Protein AF-A0A6I3U5Y6-F1 (afdb_monomer_lite)

Secondary structure (DSSP, 8-state):
-HHHHHHH--TT-GGG--HHHHHIIIIISTTEEEEEEEETTEEEEEEEEEE-TTSSEEEEEEEEE-GGGTTSSHHHHHHHHHHHH-TT--EEE-

Organism: Streptococcus pneumoniae (NCBI:txid1313)

Sequence (94 aa):
FKAVYEKYQDEYDPYLEDRERIKWKLVERPNSYYYFLKEKGENIGFLRVQTNEELTEAWLGTAAILPQYQGKGYGSEGLELLEKEFPTIKQWDL

Radius of gyration: 15.9 Å; chains: 1; bounding box: 44×22×36 Å

pLDDT: mean 93.45, std 2.95, range [83.12, 97.19]

Structure (mmCIF, N/CA/C/O backbone):
data_AF-A0A6I3U5Y6-F1
#
_entry.id   AF-A0A6I3U5Y6-F1
#
loop_
_atom_site.group_PDB
_atom_site.id
_atom_site.type_symbol
_atom_site.label_atom_id
_atom_site.label_alt_id
_atom_site.label_comp_id
_atom_site.label_asym_id
_atom_site.label_entity_id
_atom_site.label_seq_id
_atom_site.pdbx_PDB_ins_code
_atom_site.Cartn_x
_atom_site.Cartn_y
_atom_site.Cartn_z
_atom_site.occupancy
_atom_site.B_iso_or_equiv
_atom_site.auth_seq_id
_atom_site.auth_comp_id
_atom_site.auth_asym_id
_atom_site.auth_atom_id
_atom_site.pdbx_PDB_model_num
ATOM 1 N N . PHE A 1 1 ? -18.310 4.981 -3.975 1.00 85.81 1 PHE A N 1
ATOM 2 C CA . PHE A 1 1 ? -18.394 4.817 -5.438 1.00 85.81 1 PHE A CA 1
ATOM 3 C C . PHE A 1 1 ? -19.834 4.808 -5.928 1.00 85.81 1 PHE A C 1
ATOM 5 O O . PHE A 1 1 ? -20.183 5.755 -6.605 1.00 85.81 1 PHE A O 1
ATOM 12 N N . LYS A 1 2 ? -20.716 3.896 -5.484 1.00 89.00 2 LYS A N 1
ATOM 13 C CA . LYS A 1 2 ? -22.132 3.869 -5.923 1.00 89.00 2 LYS A CA 1
ATOM 14 C C . LYS A 1 2 ? -22.851 5.231 -5.926 1.00 89.00 2 LYS A C 1
ATOM 16 O O . LYS A 1 2 ? -23.371 5.633 -6.953 1.00 89.00 2 LYS A O 1
ATOM 21 N N . ALA A 1 3 ? -22.814 5.966 -4.813 1.00 91.12 3 ALA A N 1
ATOM 22 C CA . ALA A 1 3 ? -23.469 7.277 -4.716 1.00 91.12 3 ALA A CA 1
ATOM 23 C C . ALA A 1 3 ? -22.891 8.341 -5.677 1.00 91.12 3 ALA A C 1
ATOM 25 O O . ALA A 1 3 ? -23.586 9.279 -6.052 1.00 91.12 3 ALA A O 1
ATOM 26 N N . VAL A 1 4 ? -21.614 8.214 -6.060 1.00 89.81 4 VAL A N 1
ATOM 27 C CA . VAL A 1 4 ? -20.967 9.093 -7.049 1.00 89.81 4 VAL A CA 1
ATOM 28 C C . VAL A 1 4 ? -21.441 8.701 -8.446 1.00 89.81 4 VAL A C 1
ATOM 30 O O . VAL A 1 4 ? -21.956 9.552 -9.166 1.00 89.81 4 VAL A O 1
ATOM 33 N N . TYR A 1 5 ? -21.391 7.411 -8.775 1.00 92.12 5 TYR A N 1
ATOM 34 C CA . TYR A 1 5 ? -21.902 6.886 -10.037 1.00 92.12 5 TYR A CA 1
ATOM 35 C C . TYR A 1 5 ? -23.378 7.236 -10.270 1.00 92.12 5 TYR A C 1
ATOM 37 O O . TYR A 1 5 ? -23.738 7.694 -11.345 1.00 92.12 5 TYR A O 1
ATOM 45 N N . GLU A 1 6 ? -24.240 7.105 -9.260 1.00 93.75 6 GLU A N 1
ATOM 46 C CA . GLU A 1 6 ? -25.664 7.462 -9.374 1.00 93.75 6 GLU A CA 1
ATOM 47 C C . GLU A 1 6 ? -25.885 8.944 -9.713 1.00 93.75 6 GLU A C 1
ATOM 49 O O . GLU A 1 6 ? -26.890 9.287 -10.332 1.00 93.75 6 GLU A O 1
ATOM 54 N N . LYS A 1 7 ? -24.948 9.822 -9.335 1.00 95.19 7 LYS A N 1
ATOM 55 C CA . LYS A 1 7 ? -25.014 11.259 -9.616 1.00 95.19 7 LYS A CA 1
ATOM 56 C C . LYS A 1 7 ? -24.454 11.626 -10.991 1.00 95.19 7 LYS A C 1
ATOM 58 O O . LYS A 1 7 ? -24.993 12.529 -11.624 1.00 95.19 7 LYS A O 1
ATOM 63 N N . TYR A 1 8 ? -23.360 10.990 -11.410 1.00 94.81 8 TYR A N 1
ATOM 64 C CA . TYR A 1 8 ? -22.595 11.407 -12.594 1.00 94.81 8 TYR A CA 1
ATOM 65 C C . TYR A 1 8 ? -22.713 10.452 -13.787 1.00 94.81 8 TYR A C 1
ATOM 67 O O . TYR A 1 8 ? -22.526 10.895 -14.913 1.00 94.81 8 TYR A O 1
ATOM 75 N N . GLN A 1 9 ? -23.051 9.182 -13.550 1.00 89.50 9 GLN A N 1
ATOM 76 C CA . GLN A 1 9 ? -23.190 8.121 -14.558 1.00 89.50 9 GLN A CA 1
ATOM 77 C C . GLN A 1 9 ? -21.985 8.016 -15.508 1.00 89.50 9 GLN A C 1
ATOM 79 O O . GLN A 1 9 ? -22.137 7.750 -16.697 1.00 89.50 9 GLN A O 1
ATOM 84 N N . ASP A 1 10 ? -20.783 8.242 -14.974 1.00 92.38 10 ASP A N 1
ATOM 85 C CA . ASP A 1 10 ? -19.537 8.189 -15.734 1.00 92.38 10 ASP A CA 1
ATOM 86 C C . ASP A 1 10 ? -19.179 6.732 -16.079 1.00 92.38 10 ASP A C 1
ATOM 88 O O . ASP A 1 10 ? -19.192 5.857 -15.208 1.00 92.38 10 ASP A O 1
ATOM 92 N N . GLU A 1 11 ? -18.864 6.465 -17.349 1.00 87.12 11 GLU A N 1
ATOM 93 C CA . GLU A 1 11 ? -18.492 5.131 -17.844 1.00 87.12 11 GLU A CA 1
ATOM 94 C C . GLU A 1 11 ? -17.175 4.622 -17.226 1.00 87.12 11 GLU A C 1
ATOM 96 O O . GLU A 1 11 ? -16.964 3.417 -17.097 1.00 87.12 11 GLU A O 1
ATOM 101 N N . TYR A 1 12 ? -16.305 5.531 -16.782 1.00 84.69 12 TYR A N 1
ATOM 102 C CA . TYR A 1 12 ? -15.038 5.234 -16.122 1.00 84.69 12 TYR A CA 1
ATOM 103 C C . TYR A 1 12 ? -15.136 5.264 -14.587 1.00 84.69 12 TYR A C 1
ATOM 105 O O . TYR A 1 12 ? -14.100 5.218 -13.912 1.00 84.69 12 TYR A O 1
ATOM 113 N N . ASP A 1 13 ? -16.344 5.334 -14.008 1.00 89.12 13 ASP A N 1
ATOM 114 C CA . ASP A 1 13 ? -16.513 5.332 -12.552 1.00 89.12 13 ASP A CA 1
ATOM 115 C C . ASP A 1 13 ? -15.978 4.019 -11.940 1.00 89.12 13 ASP A C 1
ATOM 117 O O . ASP A 1 13 ? -16.344 2.928 -12.393 1.00 89.12 13 ASP A O 1
ATOM 121 N N . PRO A 1 14 ? -15.173 4.079 -10.859 1.00 87.56 14 PRO A N 1
ATOM 122 C CA . PRO A 1 14 ? -14.692 2.891 -10.154 1.00 87.56 14 PRO A CA 1
ATOM 123 C C . PRO A 1 14 ? -15.796 1.927 -9.694 1.00 87.56 14 PRO A C 1
ATOM 125 O O . PRO A 1 14 ? -15.519 0.762 -9.424 1.00 87.56 14 PRO A O 1
ATOM 128 N N . TYR A 1 15 ? -17.042 2.394 -9.574 1.00 89.19 15 TYR A N 1
ATOM 129 C CA . TYR A 1 15 ? -18.206 1.564 -9.277 1.00 89.19 15 TYR A CA 1
ATOM 130 C C . TYR A 1 15 ? -18.479 0.496 -10.342 1.00 89.19 15 TYR A C 1
ATOM 132 O O . TYR A 1 15 ? -18.982 -0.573 -9.998 1.00 89.19 15 TYR A O 1
ATOM 140 N N . LEU A 1 16 ? -18.159 0.781 -11.605 1.00 91.50 16 LEU A N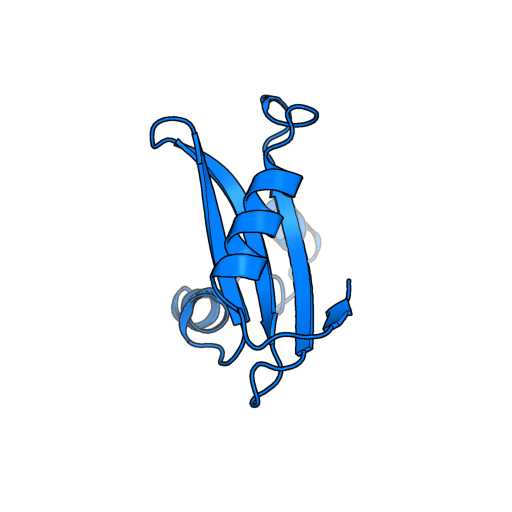 1
ATOM 141 C CA . LEU A 1 16 ? -18.346 -0.138 -12.726 1.00 91.50 16 LEU A CA 1
ATOM 142 C C . LEU A 1 16 ? -17.158 -1.086 -12.928 1.00 91.50 16 LEU A C 1
ATOM 144 O O . LEU A 1 16 ? -17.234 -1.969 -13.780 1.00 91.50 16 LEU A O 1
ATOM 148 N N . GLU A 1 17 ? -16.065 -0.929 -12.173 1.00 91.88 17 GLU A N 1
ATOM 149 C CA . GLU A 1 17 ? -14.899 -1.792 -12.347 1.00 91.88 17 GLU A CA 1
ATOM 150 C C . GLU A 1 17 ? -15.219 -3.244 -11.998 1.00 91.88 17 GLU A C 1
ATOM 152 O O . GLU A 1 17 ? -15.654 -3.581 -10.894 1.00 91.88 17 GLU A O 1
ATOM 157 N N . ASP A 1 18 ? -14.959 -4.119 -12.963 1.00 91.69 18 ASP A N 1
ATOM 158 C CA . ASP A 1 18 ? -15.117 -5.548 -12.790 1.00 91.69 18 ASP A CA 1
ATOM 159 C C . ASP A 1 18 ? -14.001 -6.149 -11.917 1.00 91.69 18 ASP A C 1
ATOM 161 O O . ASP A 1 18 ? -12.959 -5.549 -11.622 1.00 91.69 18 ASP A O 1
ATOM 165 N N . ARG A 1 19 ? -14.231 -7.393 -11.491 1.00 91.31 19 ARG A N 1
ATOM 166 C CA . ARG A 1 19 ? -13.323 -8.109 -10.590 1.00 91.31 19 ARG A CA 1
ATOM 167 C C . ARG A 1 19 ? -11.963 -8.405 -11.220 1.00 91.31 19 ARG A C 1
ATOM 169 O O . ARG A 1 19 ? -10.982 -8.415 -10.480 1.00 91.31 19 ARG A O 1
ATOM 176 N N . GLU A 1 20 ? -11.892 -8.638 -12.528 1.00 93.06 20 GLU A N 1
ATOM 177 C CA . GLU A 1 20 ? -10.632 -8.925 -13.224 1.00 93.06 20 GLU A CA 1
ATOM 178 C C . GLU A 1 20 ? -9.754 -7.675 -13.242 1.00 93.06 20 GLU A C 1
ATOM 180 O O . GLU A 1 20 ? -8.581 -7.732 -12.881 1.00 93.06 20 GLU A O 1
ATOM 185 N N . ARG A 1 21 ? -10.338 -6.509 -13.532 1.00 91.06 21 ARG A N 1
ATOM 186 C CA . ARG A 1 21 ? -9.636 -5.223 -13.475 1.00 91.06 21 ARG A CA 1
ATOM 187 C C . ARG A 1 21 ? -9.131 -4.900 -12.069 1.00 91.06 21 ARG A C 1
ATOM 189 O O . ARG A 1 21 ? -7.998 -4.439 -11.912 1.00 91.06 21 ARG A O 1
ATOM 196 N N . ILE A 1 22 ? -9.938 -5.167 -11.040 1.00 90.69 22 ILE A N 1
ATOM 197 C CA . ILE A 1 22 ? -9.523 -5.000 -9.638 1.00 90.69 22 ILE A CA 1
ATOM 198 C C . ILE A 1 22 ? -8.369 -5.951 -9.302 1.00 90.69 22 ILE A C 1
ATOM 200 O O . ILE A 1 22 ? -7.367 -5.523 -8.727 1.00 90.69 22 ILE A O 1
ATOM 204 N N . LYS A 1 23 ? -8.476 -7.229 -9.681 1.00 91.31 23 LYS A N 1
ATOM 205 C CA . LYS A 1 23 ? -7.427 -8.229 -9.455 1.00 91.31 23 LYS A CA 1
ATOM 206 C C . LYS A 1 23 ? -6.129 -7.835 -10.153 1.00 91.31 23 LYS A C 1
ATOM 208 O O . LYS A 1 23 ? -5.075 -7.883 -9.524 1.00 91.31 23 LYS A O 1
ATOM 213 N N . TRP A 1 24 ? -6.207 -7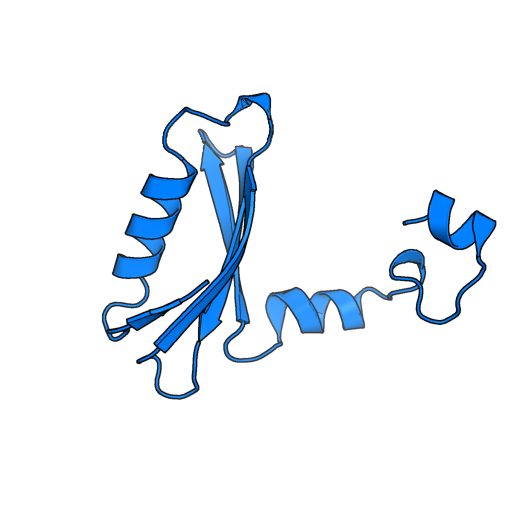.368 -11.395 1.00 92.88 24 TRP A N 1
ATOM 214 C CA . TRP A 1 24 ? -5.040 -6.890 -12.119 1.00 92.88 24 TRP A CA 1
ATOM 215 C C . TRP A 1 24 ? -4.345 -5.757 -11.358 1.00 92.88 24 TRP A C 1
ATOM 217 O O . TRP A 1 24 ? -3.151 -5.834 -11.094 1.00 92.88 24 TRP A O 1
ATOM 227 N N . LYS A 1 25 ? -5.094 -4.744 -10.901 1.00 88.88 25 LYS A N 1
ATOM 228 C CA . LYS A 1 25 ? -4.525 -3.606 -10.157 1.00 88.88 25 LYS A CA 1
ATOM 229 C C . LYS A 1 25 ? -3.873 -3.998 -8.833 1.00 88.88 25 LYS A C 1
ATOM 231 O O . LYS A 1 25 ? -2.869 -3.390 -8.468 1.00 88.88 25 LYS A O 1
ATOM 236 N N . LEU A 1 26 ? -4.485 -4.927 -8.099 1.00 88.44 26 LEU A N 1
ATOM 237 C CA . LEU 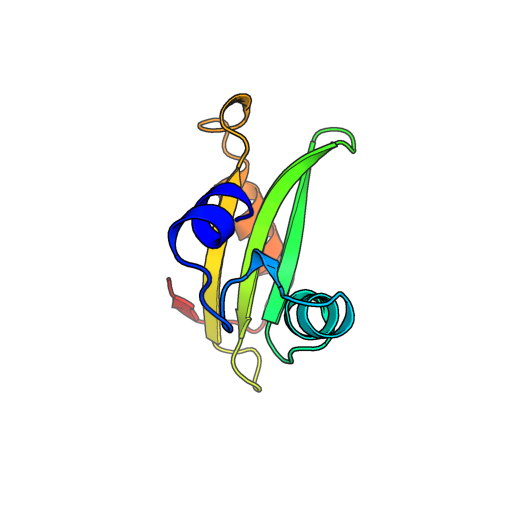A 1 26 ? -4.089 -5.260 -6.729 1.00 88.44 26 LEU A CA 1
ATOM 238 C C . LEU A 1 26 ? -3.077 -6.406 -6.638 1.00 88.44 26 LEU A C 1
ATOM 240 O O . LEU A 1 26 ? -2.381 -6.499 -5.632 1.00 88.44 26 LEU A O 1
ATOM 244 N N . VAL A 1 27 ? -3.032 -7.289 -7.639 1.00 87.06 27 VAL A N 1
ATOM 245 C CA . VAL A 1 27 ? -2.295 -8.561 -7.559 1.00 87.06 27 VAL A CA 1
ATOM 246 C C . VAL A 1 27 ? -1.348 -8.762 -8.736 1.00 87.06 27 VAL A C 1
ATOM 248 O O . VAL A 1 27 ? -0.225 -9.208 -8.535 1.00 87.06 27 VAL A O 1
ATOM 251 N N . GLU A 1 28 ? -1.788 -8.476 -9.962 1.00 91.25 28 GLU A N 1
ATOM 252 C CA . GLU A 1 28 ? -1.026 -8.849 -11.167 1.00 91.25 28 GLU A CA 1
ATOM 253 C C . GLU A 1 28 ? -0.158 -7.711 -11.703 1.00 91.25 28 GLU A C 1
ATOM 255 O O . GLU A 1 28 ? 0.761 -7.948 -12.487 1.00 91.25 28 GLU A O 1
ATOM 260 N N . ARG A 1 29 ? -0.441 -6.469 -11.297 1.00 92.56 29 ARG A N 1
ATOM 261 C CA . ARG A 1 29 ? 0.324 -5.302 -11.715 1.00 92.56 29 ARG A CA 1
ATOM 262 C C . ARG A 1 29 ? 1.765 -5.454 -11.211 1.00 92.56 29 ARG A C 1
ATOM 264 O O . ARG A 1 29 ? 1.975 -5.469 -9.996 1.00 92.56 29 ARG A O 1
ATOM 271 N N . PRO A 1 30 ? 2.758 -5.523 -12.114 1.00 93.56 30 PRO A N 1
ATOM 272 C CA . PRO A 1 30 ? 4.145 -5.695 -11.715 1.00 93.56 30 PRO A CA 1
ATOM 273 C C . PRO A 1 30 ? 4.607 -4.508 -10.874 1.00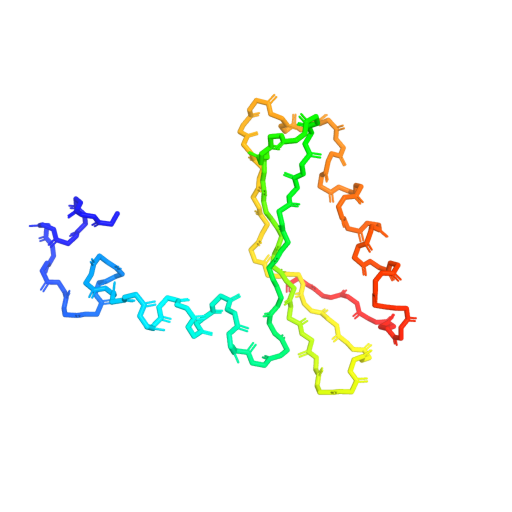 93.56 30 PRO A C 1
ATOM 275 O O . PRO A 1 30 ? 4.127 -3.383 -11.054 1.00 93.56 30 PRO A O 1
ATOM 278 N N . ASN A 1 31 ? 5.542 -4.776 -9.963 1.00 94.62 31 ASN A N 1
ATOM 279 C CA . ASN A 1 31 ? 6.189 -3.766 -9.127 1.00 94.62 31 ASN A CA 1
ATOM 280 C C . ASN A 1 31 ? 5.195 -2.907 -8.323 1.00 94.62 31 ASN A C 1
ATOM 282 O O . ASN A 1 31 ? 5.462 -1.745 -8.030 1.00 94.62 31 ASN A O 1
ATOM 286 N N . SER A 1 32 ? 4.010 -3.443 -8.014 1.00 94.69 32 SER A N 1
ATOM 287 C CA . SER A 1 32 ? 2.963 -2.775 -7.242 1.00 94.69 32 SER A CA 1
ATOM 288 C C . SER A 1 32 ? 2.424 -3.748 -6.203 1.00 94.69 32 SER A C 1
ATOM 290 O O . SER A 1 32 ? 1.652 -4.648 -6.516 1.00 94.69 32 SER A O 1
ATOM 292 N N . TYR A 1 33 ? 2.799 -3.530 -4.952 1.00 94.19 33 TYR A N 1
ATOM 293 C CA . TYR A 1 33 ? 2.550 -4.434 -3.840 1.00 94.19 33 TYR A CA 1
ATOM 294 C C . TYR A 1 33 ? 1.543 -3.825 -2.870 1.00 94.19 33 TYR A C 1
ATOM 296 O O . TYR A 1 33 ? 1.579 -2.625 -2.592 1.00 94.19 33 TYR A O 1
ATOM 304 N N . TYR A 1 34 ? 0.655 -4.661 -2.337 1.00 94.88 34 TYR A N 1
ATOM 305 C CA . TYR A 1 34 ? -0.333 -4.277 -1.333 1.00 94.88 34 TYR A CA 1
ATOM 306 C C . TYR A 1 34 ? -0.176 -5.153 -0.095 1.00 94.88 34 TYR A C 1
ATOM 308 O O . TYR A 1 34 ? -0.262 -6.377 -0.177 1.00 94.88 34 TYR A O 1
ATOM 316 N N . TYR A 1 35 ? -0.004 -4.516 1.058 1.00 94.75 35 TYR A N 1
ATOM 317 C CA . TYR A 1 35 ? 0.158 -5.180 2.345 1.00 94.75 35 TYR A CA 1
ATOM 318 C C . TYR A 1 35 ? -0.953 -4.757 3.293 1.00 94.75 35 TYR A C 1
ATOM 320 O O . TYR A 1 35 ? -1.233 -3.569 3.431 1.00 94.75 35 TYR A O 1
ATOM 328 N N . PHE A 1 36 ? -1.571 -5.721 3.975 1.00 95.75 36 PHE A N 1
ATOM 329 C CA . PHE A 1 36 ? -2.478 -5.426 5.081 1.00 95.75 36 PHE A CA 1
ATOM 330 C C . PHE A 1 36 ? -1.694 -5.276 6.379 1.00 95.75 36 PHE A C 1
ATOM 332 O O . PHE A 1 36 ? -0.896 -6.145 6.730 1.00 95.75 36 PHE A O 1
ATOM 339 N N . LEU A 1 37 ? -1.994 -4.217 7.124 1.00 95.88 37 LEU A N 1
ATOM 340 C CA . LEU A 1 37 ? -1.574 -4.089 8.513 1.00 95.88 37 LEU A CA 1
ATOM 341 C C . LEU A 1 37 ? -2.538 -4.899 9.373 1.00 95.88 37 LEU A C 1
ATOM 343 O O . LEU A 1 37 ? -3.757 -4.727 9.255 1.00 95.88 37 LEU A O 1
ATOM 347 N N . LYS A 1 38 ? -1.998 -5.785 10.214 1.00 95.81 38 LYS A N 1
ATOM 348 C CA . LYS A 1 38 ? -2.793 -6.678 11.057 1.00 95.81 38 LYS A CA 1
ATOM 349 C C . LYS A 1 38 ? -2.457 -6.520 12.530 1.00 95.81 38 LYS A C 1
ATOM 351 O O . LYS A 1 38 ? -1.304 -6.666 12.911 1.00 95.81 38 LYS A O 1
ATOM 356 N N . GLU A 1 39 ? -3.482 -6.338 13.353 1.00 93.81 39 GLU A N 1
ATOM 357 C CA . GLU A 1 39 ? -3.395 -6.406 14.815 1.00 93.81 39 GLU A CA 1
ATOM 358 C C . GLU A 1 39 ? -4.248 -7.590 15.271 1.00 93.81 39 GLU A C 1
ATOM 360 O O . GLU A 1 39 ? -5.435 -7.654 14.959 1.00 93.81 39 GLU A O 1
ATOM 365 N N . LYS A 1 40 ? -3.650 -8.567 15.965 1.00 92.75 40 LYS A N 1
ATOM 366 C CA . LYS A 1 40 ? -4.351 -9.778 16.459 1.00 92.75 40 LYS A CA 1
ATOM 367 C C . LYS A 1 40 ? -5.178 -10.515 15.389 1.00 92.75 40 LYS A C 1
ATOM 369 O O . LYS A 1 40 ? -6.197 -11.128 15.688 1.00 92.75 40 LYS A O 1
ATOM 374 N N . GLY A 1 41 ? -4.715 -10.479 14.138 1.00 93.00 41 GLY A N 1
ATOM 375 C CA . GLY A 1 41 ? -5.368 -11.122 12.994 1.00 93.00 41 GLY A CA 1
ATOM 376 C C . GLY A 1 41 ? -6.419 -10.266 12.281 1.00 93.00 41 GLY A C 1
ATOM 377 O O . GLY A 1 41 ? -6.862 -10.653 11.201 1.00 93.00 41 GLY A O 1
ATOM 378 N N . GLU A 1 42 ? -6.773 -9.097 12.816 1.00 95.38 42 GLU A N 1
ATOM 379 C CA . GLU A 1 42 ? -7.708 -8.161 12.190 1.00 95.38 42 GLU A CA 1
ATOM 380 C C . GLU A 1 42 ? -6.980 -7.207 11.243 1.00 95.38 42 GLU A C 1
ATOM 382 O O . GLU A 1 42 ? -5.936 -6.662 11.594 1.00 95.38 42 GLU A O 1
ATOM 387 N N . ASN A 1 43 ? -7.541 -6.962 10.056 1.00 96.56 43 ASN A N 1
ATOM 388 C CA . ASN A 1 43 ? -7.012 -5.960 9.131 1.00 96.56 43 ASN A CA 1
ATOM 389 C C . ASN A 1 43 ? -7.349 -4.555 9.647 1.00 96.56 43 ASN A C 1
ATOM 391 O O . ASN A 1 43 ? -8.508 -4.141 9.621 1.00 96.56 43 ASN A O 1
ATOM 395 N N . ILE A 1 44 ? -6.330 -3.811 10.069 1.00 97.19 44 ILE A N 1
ATOM 396 C CA . ILE A 1 44 ? -6.475 -2.459 10.628 1.00 97.19 44 ILE A CA 1
ATOM 397 C C . ILE A 1 44 ? -6.111 -1.354 9.634 1.00 97.19 44 ILE A C 1
ATOM 399 O O . ILE A 1 44 ? -6.322 -0.172 9.902 1.00 97.19 44 ILE A O 1
ATOM 403 N N . GLY A 1 45 ? -5.555 -1.726 8.486 1.00 96.62 45 GLY A N 1
ATOM 404 C CA . GLY A 1 45 ? -5.098 -0.798 7.468 1.00 96.62 45 GLY A CA 1
ATOM 405 C C . GLY A 1 45 ? -4.422 -1.513 6.311 1.00 96.62 45 GLY A C 1
ATOM 406 O O . GLY A 1 45 ? -4.360 -2.744 6.272 1.00 96.62 45 GLY A O 1
ATOM 407 N N . PHE A 1 46 ? -3.901 -0.735 5.373 1.00 96.50 46 PHE A N 1
ATOM 408 C CA . PHE A 1 46 ? -3.081 -1.243 4.287 1.00 96.50 46 PHE A CA 1
ATOM 409 C C . PHE A 1 46 ? -2.013 -0.233 3.872 1.00 96.50 46 PHE A C 1
ATOM 411 O O . PHE A 1 46 ? -2.176 0.975 4.059 1.00 96.50 46 PHE A O 1
ATOM 418 N N . LEU A 1 47 ? -0.948 -0.749 3.268 1.00 95.81 47 LEU A N 1
ATOM 419 C CA . LEU A 1 47 ? 0.113 0.007 2.620 1.00 95.81 47 LEU A CA 1
ATOM 420 C C . LEU A 1 47 ? 0.226 -0.455 1.169 1.00 95.81 47 LEU A C 1
ATOM 422 O O . LEU A 1 47 ? 0.159 -1.653 0.886 1.0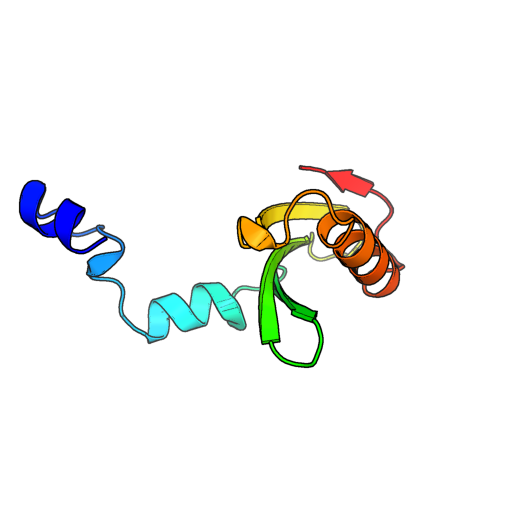0 95.81 47 LEU A O 1
ATOM 426 N N . ARG A 1 48 ? 0.404 0.494 0.254 1.00 95.62 48 ARG A N 1
ATOM 427 C CA . ARG A 1 48 ? 0.742 0.224 -1.141 1.00 95.62 48 ARG A CA 1
ATOM 428 C C . ARG A 1 48 ? 2.171 0.672 -1.400 1.00 95.62 48 ARG A C 1
ATOM 430 O O . ARG A 1 48 ? 2.485 1.831 -1.164 1.00 95.62 48 ARG A O 1
ATOM 437 N N . VAL A 1 49 ? 2.993 -0.206 -1.956 1.00 95.56 49 VAL A N 1
ATOM 438 C CA . VAL A 1 49 ? 4.365 0.109 -2.373 1.00 95.56 49 VAL A CA 1
ATOM 439 C C . VAL A 1 49 ? 4.485 -0.096 -3.869 1.00 95.56 49 VAL A C 1
ATOM 441 O O . VAL A 1 49 ? 3.964 -1.070 -4.408 1.00 95.56 49 VAL A O 1
ATOM 444 N N . GLN A 1 50 ? 5.154 0.824 -4.547 1.00 95.88 50 GLN A N 1
ATOM 445 C CA . GLN A 1 50 ? 5.593 0.638 -5.923 1.00 95.88 50 GLN A CA 1
ATOM 446 C C . GLN A 1 50 ? 7.107 0.595 -5.963 1.00 95.88 50 GLN A C 1
ATOM 448 O O . GLN A 1 50 ? 7.737 1.320 -5.206 1.00 95.88 50 GLN A O 1
ATOM 453 N N . THR A 1 51 ? 7.678 -0.207 -6.850 1.00 96.75 51 THR A N 1
ATOM 454 C CA . THR A 1 51 ? 9.130 -0.279 -7.040 1.00 96.75 51 THR A CA 1
ATOM 455 C C . THR A 1 51 ? 9.494 0.001 -8.491 1.00 96.75 51 THR A C 1
ATOM 457 O O . THR A 1 51 ? 8.648 -0.063 -9.389 1.00 96.75 51 THR A O 1
ATOM 460 N N . ASN A 1 52 ? 10.765 0.297 -8.738 1.00 95.62 52 ASN A N 1
ATOM 461 C CA . ASN A 1 52 ? 11.326 0.130 -10.073 1.00 95.62 52 ASN A CA 1
ATOM 462 C C . ASN A 1 52 ? 11.580 -1.365 -10.363 1.00 95.62 52 ASN A C 1
ATOM 464 O O . ASN A 1 52 ? 11.439 -2.221 -9.485 1.00 95.62 52 ASN A O 1
ATOM 468 N N . GLU A 1 53 ? 11.935 -1.688 -11.608 1.00 95.19 53 GLU A N 1
ATOM 469 C CA . GLU A 1 53 ? 12.226 -3.072 -12.019 1.00 95.19 53 GLU A CA 1
ATOM 470 C C . GLU A 1 53 ? 13.463 -3.651 -11.315 1.00 95.19 53 GLU A C 1
ATOM 472 O O . GLU A 1 53 ? 13.541 -4.855 -11.088 1.00 95.19 53 GLU A O 1
ATOM 477 N N . GLU A 1 54 ? 14.413 -2.795 -10.933 1.00 95.31 54 GLU A N 1
ATOM 478 C CA . GLU A 1 54 ? 15.669 -3.193 -10.290 1.00 95.31 54 GLU A CA 1
ATOM 479 C C . GLU A 1 54 ? 15.544 -3.418 -8.774 1.00 95.31 54 GLU A C 1
ATOM 481 O O . GLU A 1 54 ? 16.499 -3.878 -8.148 1.00 95.31 54 GLU A O 1
ATOM 486 N N . LEU A 1 55 ? 14.388 -3.102 -8.173 1.00 94.69 55 LEU A N 1
ATOM 487 C CA . LEU A 1 55 ? 14.158 -3.130 -6.722 1.00 94.69 55 LEU A CA 1
ATOM 488 C C . LEU A 1 55 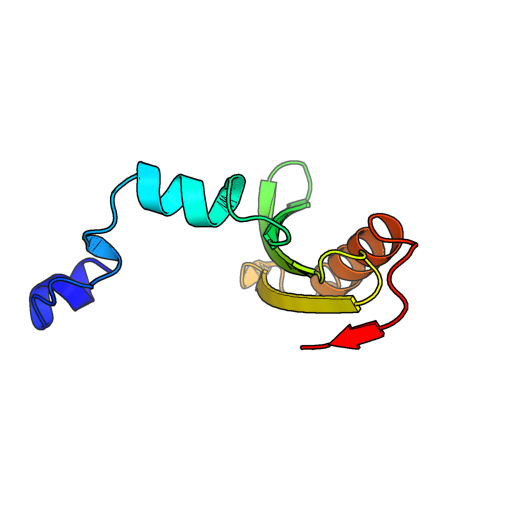? 15.186 -2.300 -5.935 1.00 94.69 55 LEU A C 1
ATOM 490 O O . LEU A 1 55 ? 15.624 -2.687 -4.849 1.00 94.69 55 LEU A O 1
ATOM 494 N N . THR A 1 56 ? 15.586 -1.159 -6.488 1.00 96.50 56 THR A N 1
ATOM 495 C CA . THR A 1 56 ? 16.538 -0.215 -5.879 1.00 96.50 56 THR A CA 1
ATOM 496 C C . THR A 1 56 ? 15.867 1.071 -5.399 1.00 96.50 56 THR A C 1
ATOM 498 O O . THR A 1 56 ? 16.394 1.732 -4.502 1.00 96.50 56 THR A O 1
ATOM 501 N N . GLU A 1 57 ? 14.685 1.377 -5.933 1.00 97.12 57 GLU A N 1
ATOM 502 C CA . GLU A 1 57 ? 13.864 2.542 -5.598 1.00 97.12 57 GLU A CA 1
ATOM 503 C C . GLU A 1 57 ? 12.430 2.093 -5.292 1.00 97.12 57 GLU A C 1
ATOM 505 O O . GLU A 1 57 ? 11.887 1.220 -5.984 1.00 97.12 57 GLU A O 1
ATOM 510 N N . ALA A 1 58 ? 11.810 2.698 -4.275 1.00 96.94 58 ALA A N 1
ATOM 511 C CA . ALA A 1 58 ? 10.389 2.531 -3.985 1.00 96.94 58 ALA A CA 1
ATOM 512 C C . ALA A 1 58 ? 9.659 3.852 -3.764 1.00 96.94 58 ALA A C 1
ATOM 514 O O . ALA A 1 58 ? 10.199 4.809 -3.220 1.00 96.94 58 ALA A O 1
ATOM 515 N N . TRP A 1 59 ? 8.367 3.823 -4.085 1.00 96.56 59 TRP A N 1
ATOM 516 C CA . TRP A 1 59 ? 7.392 4.849 -3.749 1.00 96.56 59 TRP A CA 1
ATOM 517 C C . TRP A 1 59 ? 6.334 4.262 -2.826 1.00 96.56 59 TRP A C 1
ATOM 519 O O . TRP A 1 59 ? 5.649 3.291 -3.181 1.00 96.56 59 TRP A O 1
ATOM 529 N N . LEU A 1 60 ? 6.158 4.873 -1.659 1.00 94.50 60 LEU A N 1
ATOM 530 C CA . LEU A 1 60 ? 5.012 4.595 -0.811 1.00 94.50 60 LEU A CA 1
ATOM 531 C C . LEU A 1 60 ? 3.784 5.246 -1.447 1.00 94.50 60 LEU A C 1
ATOM 533 O O . LEU A 1 60 ? 3.593 6.452 -1.393 1.00 94.50 60 LEU A O 1
ATOM 537 N N . GLY A 1 61 ? 2.935 4.424 -2.056 1.00 90.81 61 GLY A N 1
ATOM 538 C CA . GLY A 1 61 ? 1.657 4.873 -2.581 1.00 90.81 61 GLY A CA 1
ATOM 539 C C . GLY A 1 61 ? 0.646 5.125 -1.462 1.00 90.81 61 GLY A C 1
ATOM 540 O O . GLY A 1 61 ? 0.931 5.656 -0.394 1.00 90.81 61 GLY A O 1
ATOM 541 N N . THR A 1 62 ? -0.599 4.722 -1.695 1.00 91.38 62 THR A N 1
ATOM 542 C CA . THR A 1 62 ? -1.653 4.910 -0.698 1.00 91.38 62 THR A CA 1
ATOM 543 C C . THR A 1 62 ? -1.388 4.087 0.562 1.00 91.38 62 THR A C 1
ATOM 545 O O . THR A 1 62 ? -1.305 2.860 0.508 1.00 91.38 62 THR A O 1
ATOM 548 N N . ALA A 1 63 ? -1.348 4.774 1.699 1.00 93.62 63 ALA A N 1
ATOM 549 C CA . ALA A 1 63 ? -1.371 4.193 3.030 1.00 93.62 63 ALA A CA 1
ATOM 550 C C . ALA A 1 63 ? -2.660 4.617 3.741 1.00 93.62 63 ALA A C 1
ATOM 552 O O . ALA A 1 63 ? -3.056 5.783 3.686 1.00 93.62 63 ALA A O 1
ATOM 553 N N . ALA A 1 64 ? -3.320 3.681 4.414 1.00 95.62 64 ALA A N 1
ATOM 554 C CA . ALA A 1 64 ? -4.500 3.985 5.210 1.00 95.62 64 ALA A CA 1
ATOM 555 C C . ALA A 1 64 ? -4.548 3.114 6.460 1.00 95.62 64 ALA A C 1
ATOM 557 O O . ALA A 1 64 ? -4.321 1.907 6.405 1.00 95.62 64 ALA A O 1
ATOM 558 N N . ILE A 1 65 ? -4.902 3.734 7.581 1.00 96.69 65 ILE A N 1
ATOM 559 C CA . ILE A 1 65 ? -5.135 3.069 8.862 1.00 96.69 65 ILE A CA 1
ATOM 560 C C . ILE A 1 65 ? -6.531 3.465 9.321 1.00 96.69 65 ILE A C 1
ATOM 562 O O . ILE A 1 65 ? -6.905 4.639 9.239 1.00 96.69 65 ILE A O 1
ATOM 566 N N . LEU A 1 66 ? -7.303 2.491 9.794 1.00 96.81 66 LEU A N 1
ATOM 567 C CA . LEU A 1 66 ? -8.627 2.726 10.352 1.00 96.81 66 LEU A CA 1
ATOM 568 C C . LEU A 1 66 ? -8.541 3.753 11.500 1.00 96.81 66 LEU A C 1
ATOM 570 O O . LEU A 1 66 ? -7.645 3.629 12.339 1.00 96.81 66 LEU A O 1
ATOM 574 N N . PRO A 1 67 ? -9.450 4.746 11.578 1.00 96.69 67 PRO A N 1
ATOM 575 C CA . PRO A 1 67 ? -9.334 5.876 12.507 1.00 96.69 67 PRO A CA 1
ATOM 576 C C . PRO A 1 67 ? -9.034 5.492 13.963 1.00 96.69 67 PRO A C 1
ATOM 578 O O . PRO A 1 67 ? -8.192 6.106 14.608 1.00 96.69 67 PRO A O 1
ATOM 581 N N . GLN A 1 68 ? -9.650 4.424 14.471 1.00 96.25 68 GLN A N 1
ATOM 582 C CA . GLN A 1 68 ? -9.476 3.950 15.846 1.00 96.25 68 GLN A CA 1
ATOM 583 C C . GLN A 1 68 ? -8.099 3.322 16.148 1.00 96.25 68 GLN A C 1
ATOM 585 O O . GLN A 1 68 ? -7.769 3.088 17.316 1.00 96.25 68 GLN A O 1
ATOM 590 N N . TYR A 1 69 ? -7.288 3.048 15.123 1.00 95.81 69 TYR A N 1
ATOM 591 C CA . TYR A 1 69 ? -5.912 2.548 15.242 1.00 95.81 69 TYR A CA 1
ATOM 592 C C . TYR A 1 69 ? -4.860 3.617 14.893 1.00 95.81 69 TYR A C 1
ATOM 594 O O . TYR A 1 69 ? -3.666 3.363 15.022 1.00 95.81 69 TYR A O 1
ATOM 602 N N . GLN A 1 70 ? -5.264 4.823 14.485 1.00 94.94 70 GLN A N 1
ATOM 603 C CA . GLN A 1 70 ? -4.328 5.912 14.191 1.00 94.94 70 GLN A CA 1
ATOM 604 C C . GLN A 1 70 ? -3.655 6.449 15.466 1.00 94.94 70 GLN A C 1
ATOM 606 O O . GLN A 1 70 ? -4.173 6.300 16.572 1.00 94.94 70 GLN A O 1
ATOM 611 N N . GLY A 1 71 ? -2.477 7.066 15.315 1.00 94.44 71 GLY A N 1
ATOM 612 C CA . GLY A 1 71 ? -1.708 7.638 16.432 1.00 94.44 71 GLY A CA 1
ATOM 613 C C . GLY A 1 71 ? -1.017 6.613 17.343 1.00 94.44 71 GLY A C 1
ATOM 614 O O . GLY A 1 71 ? -0.504 6.990 18.390 1.00 94.44 71 GLY A O 1
ATOM 615 N N . LYS A 1 72 ? -0.999 5.330 16.956 1.00 95.00 72 LYS A N 1
ATOM 616 C CA . LYS A 1 72 ? -0.448 4.218 17.755 1.00 95.00 72 LYS A CA 1
ATOM 617 C C . LYS A 1 72 ? 0.856 3.620 17.214 1.00 95.00 72 LYS A C 1
ATOM 619 O O . LYS A 1 72 ? 1.323 2.636 17.758 1.00 95.00 72 LYS A O 1
ATOM 624 N N . GLY A 1 73 ? 1.422 4.180 16.143 1.00 95.06 73 GLY A N 1
ATOM 625 C CA . GLY A 1 73 ? 2.692 3.715 15.563 1.00 95.06 73 GLY A CA 1
ATOM 626 C C . GLY A 1 73 ? 2.582 2.672 14.441 1.00 95.06 73 GLY A C 1
ATOM 627 O O . GLY A 1 73 ? 3.551 2.490 13.715 1.00 95.06 73 GLY A O 1
ATOM 628 N N . TYR A 1 74 ? 1.407 2.081 14.191 1.00 95.31 74 TYR A N 1
ATOM 629 C CA . TYR A 1 74 ? 1.236 1.019 13.179 1.00 95.31 74 TYR A CA 1
ATOM 630 C C . TYR A 1 74 ? 1.691 1.369 11.756 1.00 95.31 74 TYR A C 1
ATOM 632 O O . TYR A 1 74 ? 2.091 0.488 11.003 1.00 95.31 74 TYR A O 1
ATOM 640 N N . GLY A 1 75 ? 1.613 2.644 11.365 1.00 92.56 75 GLY A N 1
ATOM 641 C CA . GLY A 1 75 ? 2.123 3.087 10.066 1.00 92.56 75 GLY A CA 1
ATOM 642 C C . GLY A 1 75 ? 3.644 2.988 9.993 1.00 92.56 75 GLY A C 1
ATOM 643 O O . GLY A 1 75 ? 4.172 2.443 9.033 1.00 92.56 75 GLY A O 1
ATOM 644 N N . SER A 1 76 ? 4.329 3.462 11.035 1.00 93.69 76 SER A N 1
ATOM 645 C CA . SER A 1 76 ? 5.787 3.398 11.151 1.00 93.69 76 SER A CA 1
ATOM 646 C C . SER A 1 76 ? 6.275 1.955 11.243 1.00 93.69 76 SER A C 1
ATOM 648 O O . SER A 1 76 ? 7.149 1.571 10.479 1.00 93.69 76 SER A O 1
ATOM 650 N N . GLU A 1 77 ? 5.649 1.129 12.084 1.00 95.38 77 GLU A N 1
ATOM 651 C CA . GLU A 1 77 ? 5.975 -0.302 12.174 1.00 95.38 77 GLU A CA 1
ATOM 652 C C . GLU A 1 77 ? 5.764 -1.021 10.835 1.00 95.38 77 GLU A C 1
ATOM 654 O O . GLU A 1 77 ? 6.578 -1.843 10.420 1.00 95.38 77 GLU A O 1
ATOM 659 N N . GLY A 1 78 ? 4.684 -0.682 10.123 1.00 94.75 78 GLY A N 1
ATOM 660 C CA . GLY A 1 78 ? 4.427 -1.193 8.783 1.00 94.75 78 GLY A CA 1
ATOM 661 C C . GLY A 1 78 ? 5.520 -0.813 7.783 1.00 94.75 78 GLY A C 1
ATOM 662 O O . GLY A 1 78 ? 5.939 -1.659 6.999 1.00 94.75 78 GLY A O 1
ATOM 663 N N . LEU A 1 79 ? 6.013 0.428 7.829 1.00 93.31 79 LEU A N 1
ATOM 664 C CA . LEU A 1 79 ? 7.120 0.882 6.982 1.00 93.31 79 LEU A CA 1
ATOM 665 C C . LEU A 1 79 ? 8.434 0.175 7.319 1.00 93.31 79 LEU A C 1
ATOM 667 O O . LEU A 1 79 ? 9.105 -0.294 6.408 1.00 93.31 79 LEU A O 1
ATOM 671 N N . GLU A 1 80 ? 8.758 -0.007 8.599 1.00 94.75 80 GLU A N 1
ATOM 672 C CA . GLU A 1 80 ? 9.954 -0.756 9.008 1.00 94.75 80 GLU A CA 1
ATOM 673 C C . GLU A 1 80 ? 9.940 -2.207 8.505 1.00 94.75 80 GLU A C 1
ATOM 675 O O . GLU A 1 80 ? 10.984 -2.784 8.196 1.00 94.75 80 GLU A O 1
ATOM 680 N N . LEU A 1 81 ? 8.761 -2.834 8.442 1.00 95.19 81 LEU A N 1
ATOM 681 C CA . LEU A 1 81 ? 8.613 -4.170 7.864 1.00 95.19 81 LEU A CA 1
ATOM 682 C C . LEU A 1 81 ? 8.823 -4.155 6.346 1.00 95.19 81 LEU A C 1
ATOM 684 O O . LEU A 1 81 ? 9.452 -5.070 5.822 1.00 95.19 81 LEU A O 1
ATOM 688 N N . LEU A 1 82 ? 8.351 -3.119 5.651 1.00 94.50 82 LEU A N 1
ATOM 689 C CA . LEU A 1 82 ? 8.571 -2.963 4.211 1.00 94.50 82 LEU A CA 1
ATOM 690 C C . LEU A 1 82 ? 10.046 -2.733 3.876 1.00 94.50 82 LEU A C 1
ATOM 692 O O . LEU A 1 82 ? 10.557 -3.345 2.945 1.00 94.50 82 LEU A O 1
ATOM 696 N N . GLU A 1 83 ? 10.752 -1.914 4.651 1.00 93.81 83 GLU A N 1
ATOM 697 C CA . GLU A 1 83 ? 12.196 -1.712 4.479 1.00 93.81 83 GLU A CA 1
ATOM 698 C C . GLU A 1 83 ? 12.980 -3.024 4.641 1.00 93.81 83 GLU A C 1
ATOM 700 O O . GLU A 1 83 ? 13.939 -3.273 3.912 1.00 93.81 83 GLU A O 1
ATOM 705 N N . LYS A 1 84 ? 12.547 -3.901 5.557 1.00 95.38 84 LYS A N 1
ATOM 706 C CA . LYS A 1 84 ? 13.136 -5.240 5.739 1.00 95.38 84 LYS A CA 1
ATOM 707 C C . LYS A 1 84 ? 12.791 -6.202 4.602 1.00 95.38 84 LYS A C 1
ATOM 709 O O . LYS A 1 84 ? 13.630 -7.028 4.254 1.00 95.38 84 LYS A O 1
ATOM 714 N N . GLU A 1 85 ? 11.581 -6.111 4.054 1.00 94.75 85 GLU A N 1
ATOM 715 C CA . GLU A 1 85 ? 11.127 -6.926 2.919 1.00 94.75 85 GLU A CA 1
ATOM 716 C C . GLU A 1 85 ? 11.878 -6.568 1.628 1.00 94.75 85 GLU A C 1
ATOM 718 O O . GLU A 1 85 ? 12.187 -7.442 0.819 1.00 94.75 85 GLU A O 1
ATOM 723 N N . PHE A 1 86 ? 12.234 -5.292 1.460 1.00 94.62 86 PHE A N 1
ATOM 724 C CA . PHE A 1 86 ? 12.950 -4.780 0.294 1.00 94.62 86 PHE A CA 1
ATOM 725 C C . PHE A 1 86 ? 14.357 -4.266 0.654 1.00 94.62 86 PHE A C 1
ATOM 727 O O . PHE A 1 86 ? 14.646 -3.078 0.492 1.00 94.62 86 PHE A O 1
ATOM 734 N N . PRO A 1 87 ? 15.285 -5.142 1.088 1.00 95.31 87 PRO A N 1
ATOM 735 C CA . PRO A 1 87 ? 16.589 -4.724 1.611 1.00 95.31 87 PRO A CA 1
ATOM 736 C C . PRO A 1 87 ? 17.522 -4.125 0.545 1.00 95.31 87 PRO A C 1
ATOM 738 O O . PRO A 1 87 ? 18.557 -3.547 0.874 1.00 95.31 87 PRO A O 1
ATOM 741 N N . THR A 1 88 ? 17.199 -4.298 -0.739 1.00 96.25 88 THR A N 1
ATOM 742 C CA . THR A 1 88 ? 17.951 -3.744 -1.874 1.00 96.25 88 THR A CA 1
ATOM 743 C C . THR A 1 88 ? 17.576 -2.301 -2.192 1.00 96.25 88 THR A C 1
ATOM 745 O O . THR A 1 88 ? 18.329 -1.632 -2.906 1.00 96.25 88 THR A O 1
ATOM 748 N N . ILE A 1 89 ? 16.451 -1.817 -1.660 1.00 96.25 89 ILE A N 1
ATOM 749 C CA . ILE A 1 89 ? 15.974 -0.462 -1.896 1.00 96.25 89 ILE A CA 1
ATOM 750 C C . ILE A 1 89 ? 16.820 0.517 -1.097 1.00 96.25 89 ILE A C 1
ATOM 752 O O . ILE A 1 89 ? 16.975 0.402 0.117 1.00 96.25 89 ILE A O 1
ATOM 756 N N . LYS A 1 90 ? 17.381 1.495 -1.804 1.00 92.50 90 LYS A N 1
ATOM 757 C CA . LYS A 1 90 ? 18.270 2.518 -1.238 1.00 92.50 90 LYS A CA 1
ATOM 758 C C . LYS A 1 90 ? 17.593 3.877 -1.126 1.00 92.50 90 LYS A C 1
ATOM 760 O O . LYS A 1 90 ? 18.109 4.747 -0.431 1.00 92.50 90 LYS A O 1
ATOM 765 N N . GLN A 1 91 ? 16.467 4.052 -1.811 1.00 92.25 91 GLN A N 1
ATOM 766 C CA . GLN A 1 91 ? 15.709 5.291 -1.853 1.00 92.25 91 GLN A CA 1
ATOM 767 C C . GLN A 1 91 ? 14.218 4.989 -1.724 1.00 92.25 91 GLN A C 1
ATOM 769 O O . GLN A 1 91 ? 13.680 4.155 -2.453 1.00 92.25 91 GLN A O 1
ATOM 774 N N . TRP A 1 92 ? 13.578 5.692 -0.793 1.00 93.25 92 TRP A N 1
ATOM 775 C CA . TRP A 1 92 ? 12.140 5.659 -0.567 1.00 93.25 92 TRP A CA 1
ATOM 776 C C . TRP A 1 92 ? 11.575 7.058 -0.773 1.00 93.25 92 TRP A C 1
ATOM 778 O O . TRP A 1 92 ? 12.002 8.001 -0.107 1.00 93.25 92 TRP A O 1
ATOM 788 N N . ASP A 1 93 ? 10.602 7.162 -1.666 1.00 91.81 93 ASP A N 1
ATOM 789 C CA . ASP A 1 93 ? 9.877 8.387 -1.981 1.00 91.81 93 ASP A CA 1
ATOM 790 C C . ASP A 1 93 ? 8.382 8.248 -1.636 1.00 91.81 93 ASP A C 1
ATOM 792 O O . ASP A 1 93 ? 7.876 7.151 -1.365 1.00 91.81 93 ASP A O 1
ATOM 796 N N . LEU A 1 94 ? 7.675 9.382 -1.634 1.00 83.12 94 LEU A N 1
ATOM 797 C CA . LEU A 1 94 ? 6.227 9.495 -1.406 1.00 83.12 94 LEU A CA 1
ATOM 798 C C . LEU A 1 94 ? 5.475 9.787 -2.712 1.00 83.12 94 LEU A C 1
ATOM 800 O O . LEU A 1 94 ? 6.029 10.525 -3.558 1.00 83.12 94 LEU A O 1
#

Foldseek 3Di:
DVVVCVVPVDPPDPVPDDPVNVCCQAPVPPQWYKDFQDDPRDGQWIWIKGADPVLQEIETDDTDGHPVCPPVCSVVVVVVVVCVVSVNHPYYHD

InterPro domains:
  IPR000182 GNAT domain [PF00583] (3-85)
  IPR000182 GNAT domain [PS51186] (1-94)
  IPR016181 Acyl-CoA N-acyltransferase [SSF55729] (12-86)